Protein AF-A0A356TE88-F1 (afdb_monomer)

Secondary structure (DSSP, 8-state):
----SS--SSSSB-TTS-B--TTSSS--BTBS---SS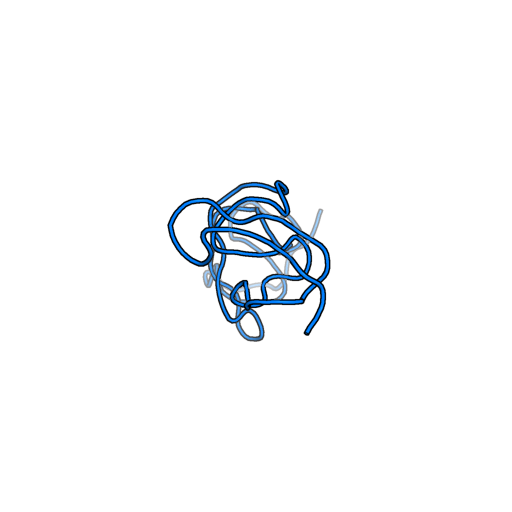--TTSSB-TTS-B--TTSSS--BTTBS-----

Radius of gyration: 14.2 Å; Cα contacts (8 Å, |Δi|>4): 141; chains: 1; bounding box: 34×20×38 Å

Mean predicted aligned error: 6.13 Å

Structure (mmCIF, N/CA/C/O backbone):
data_AF-A0A356TE88-F1
#
_entry.id   AF-A0A356TE88-F1
#
loop_
_atom_site.group_PDB
_atom_site.id
_atom_site.type_symbol
_atom_site.label_atom_id
_atom_site.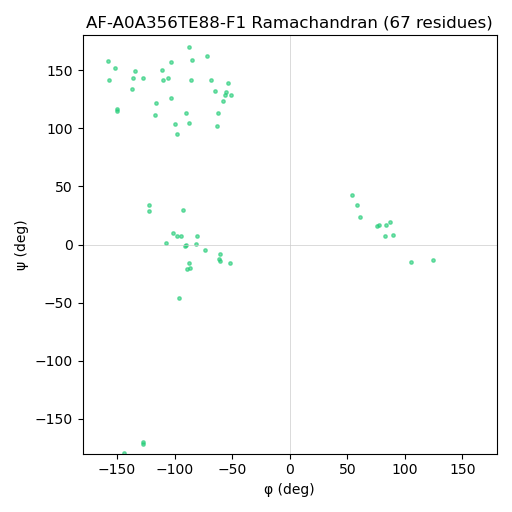label_alt_id
_atom_site.label_comp_id
_atom_site.label_asym_id
_atom_site.label_entity_id
_atom_site.label_seq_id
_atom_site.pdbx_PDB_ins_code
_atom_site.Cartn_x
_atom_site.Cartn_y
_atom_site.Cartn_z
_atom_site.occupancy
_atom_site.B_iso_or_equiv
_atom_site.auth_seq_id
_atom_site.auth_comp_id
_atom_site.auth_asym_id
_atom_site.auth_atom_id
_atom_site.pdbx_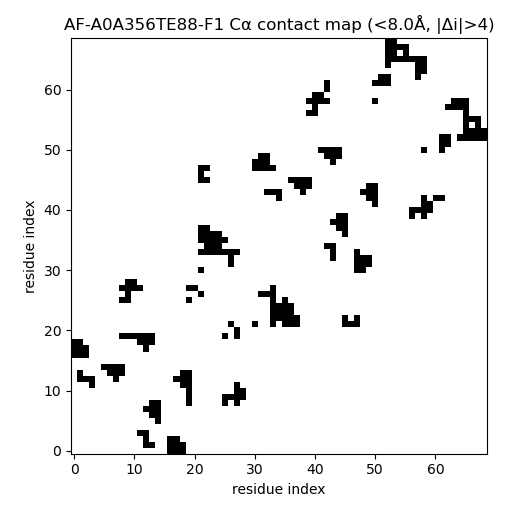PDB_model_num
ATOM 1 N N . GLY A 1 1 ? 7.560 9.187 -14.310 1.00 74.50 1 GLY A N 1
ATOM 2 C CA . GLY A 1 1 ? 7.856 7.783 -14.632 1.00 74.50 1 GLY A CA 1
ATOM 3 C C . GLY A 1 1 ? 8.948 7.308 -13.711 1.00 74.50 1 GLY A C 1
ATOM 4 O O . GLY A 1 1 ? 9.768 8.130 -13.310 1.00 74.50 1 GLY A O 1
ATOM 5 N N . CYS A 1 2 ? 8.898 6.041 -13.333 1.00 83.69 2 CYS A N 1
ATOM 6 C CA . CYS A 1 2 ? 9.954 5.332 -12.626 1.00 83.69 2 CYS A CA 1
ATOM 7 C C . CYS A 1 2 ? 10.628 4.383 -13.634 1.00 83.69 2 CYS A C 1
ATOM 9 O O . CYS A 1 2 ? 9.941 3.879 -14.515 1.00 83.69 2 CYS A O 1
ATOM 11 N N . ASP A 1 3 ? 11.941 4.200 -13.549 1.00 87.62 3 ASP A N 1
ATOM 12 C CA . ASP A 1 3 ? 12.699 3.198 -14.307 1.00 87.62 3 ASP A CA 1
ATOM 13 C C . ASP A 1 3 ? 13.899 2.814 -13.441 1.00 87.62 3 ASP A C 1
ATOM 15 O O . ASP A 1 3 ? 14.723 3.670 -13.103 1.00 87.62 3 ASP A O 1
ATOM 19 N N . ASP A 1 4 ? 13.940 1.566 -13.006 1.00 84.19 4 ASP A N 1
ATOM 20 C CA . ASP A 1 4 ? 14.964 0.998 -12.135 1.00 84.19 4 ASP A CA 1
ATOM 21 C C . ASP A 1 4 ? 15.897 0.029 -12.891 1.00 84.19 4 ASP A C 1
ATOM 23 O O . ASP A 1 4 ? 16.852 -0.504 -12.322 1.00 84.19 4 ASP A O 1
ATOM 27 N N . GLY A 1 5 ? 15.681 -0.137 -14.201 1.00 87.50 5 GLY A N 1
ATOM 28 C CA . GLY A 1 5 ? 16.576 -0.858 -15.096 1.00 87.50 5 GLY A CA 1
ATOM 29 C C . GLY A 1 5 ? 16.502 -2.383 -15.013 1.00 87.50 5 GLY A C 1
ATOM 30 O O . GLY A 1 5 ? 17.422 -3.043 -15.510 1.00 87.50 5 GLY A O 1
ATOM 31 N N . ASN A 1 6 ? 15.451 -2.961 -14.425 1.00 85.25 6 ASN A N 1
ATOM 32 C CA . ASN A 1 6 ? 15.263 -4.411 -14.372 1.00 85.25 6 ASN A CA 1
ATOM 33 C C . ASN A 1 6 ? 13.867 -4.842 -14.900 1.00 85.25 6 ASN A C 1
ATOM 35 O O . ASN A 1 6 ? 13.211 -4.068 -15.594 1.00 85.25 6 ASN A O 1
ATOM 39 N N . ARG A 1 7 ? 13.492 -6.127 -14.748 1.00 86.19 7 ARG A N 1
ATOM 40 C CA . ARG A 1 7 ? 12.163 -6.643 -15.151 1.00 86.19 7 ARG A CA 1
ATOM 41 C C . ARG A 1 7 ? 11.362 -7.301 -14.017 1.00 86.19 7 ARG A C 1
ATOM 43 O O . ARG A 1 7 ? 10.617 -8.255 -14.251 1.00 86.19 7 ARG A O 1
ATOM 50 N N . VAL A 1 8 ? 11.581 -6.865 -12.790 1.00 85.69 8 VAL A N 1
ATOM 51 C CA . VAL A 1 8 ? 10.989 -7.387 -11.560 1.00 85.69 8 VAL A CA 1
ATOM 52 C C . VA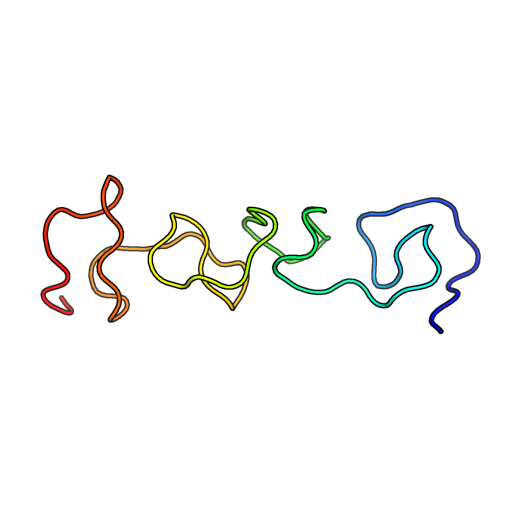L A 1 8 ? 9.892 -6.418 -11.141 1.00 85.69 8 VAL A C 1
ATOM 54 O O . VAL A 1 8 ? 10.130 -5.228 -11.051 1.00 85.69 8 VAL A O 1
ATOM 57 N N . ASP A 1 9 ? 8.676 -6.925 -10.940 1.00 83.38 9 ASP A N 1
ATOM 58 C CA . ASP A 1 9 ? 7.532 -6.078 -10.575 1.00 83.38 9 ASP A CA 1
ATOM 59 C C . ASP A 1 9 ? 7.396 -5.850 -9.058 1.00 83.38 9 ASP A C 1
ATOM 61 O O . ASP A 1 9 ? 6.682 -4.935 -8.675 1.00 83.38 9 ASP A O 1
ATOM 65 N N . ASP A 1 10 ? 8.071 -6.662 -8.233 1.00 81.62 10 ASP A N 1
ATOM 66 C CA . ASP A 1 10 ? 8.039 -6.688 -6.751 1.00 81.62 10 ASP A CA 1
ATOM 67 C C . ASP A 1 10 ? 9.146 -5.802 -6.112 1.00 81.62 10 ASP A C 1
ATOM 69 O O . ASP A 1 10 ? 9.672 -6.082 -5.032 1.00 81.62 10 ASP A O 1
ATOM 73 N N . ASP A 1 11 ? 9.563 -4.730 -6.790 1.00 81.88 11 ASP A N 1
ATOM 74 C CA . ASP A 1 11 ? 10.501 -3.756 -6.231 1.00 81.88 11 ASP A CA 1
ATOM 75 C C . ASP A 1 11 ? 10.004 -2.305 -6.326 1.00 81.88 11 ASP A C 1
ATOM 77 O O . ASP A 1 11 ? 8.857 -2.008 -6.624 1.00 81.88 11 ASP A O 1
ATOM 81 N N . THR A 1 12 ? 10.873 -1.340 -6.024 1.00 83.62 12 THR A N 1
ATOM 82 C CA . THR A 1 12 ? 10.554 0.098 -6.061 1.00 83.62 12 THR A CA 1
ATOM 83 C C . THR A 1 12 ? 9.917 0.604 -7.372 1.00 83.62 12 THR A C 1
ATOM 85 O O . THR A 1 12 ? 9.378 1.723 -7.391 1.00 83.62 12 THR A O 1
ATOM 88 N N . CYS A 1 13 ? 9.992 -0.158 -8.462 1.00 89.25 13 CYS A N 1
ATOM 89 C CA . CYS A 1 13 ? 9.467 0.175 -9.772 1.00 89.25 13 CYS A CA 1
ATOM 90 C C . CYS A 1 13 ? 8.752 -1.006 -10.432 1.00 89.25 13 CYS A C 1
ATOM 92 O O . CYS A 1 13 ? 9.297 -2.092 -10.532 1.00 89.25 13 CYS A O 1
ATOM 94 N N . THR A 1 14 ? 7.570 -0.774 -10.999 1.00 88.62 14 THR A N 1
ATOM 95 C CA . THR A 1 14 ? 6.910 -1.804 -11.809 1.00 88.62 14 THR A CA 1
ATOM 96 C C . THR A 1 14 ? 7.412 -1.777 -13.253 1.00 88.62 14 THR A C 1
ATOM 98 O O . THR A 1 14 ? 7.816 -0.732 -13.782 1.00 88.62 14 THR A O 1
ATOM 101 N N . ASN A 1 15 ? 7.248 -2.891 -13.965 1.00 85.81 15 ASN A N 1
ATOM 102 C CA . ASN A 1 15 ? 7.536 -3.039 -15.394 1.00 85.81 15 ASN A CA 1
ATOM 103 C C . ASN A 1 15 ? 6.709 -2.109 -16.293 1.00 85.81 15 ASN A C 1
ATOM 105 O O . ASN A 1 15 ? 7.034 -1.919 -17.466 1.00 85.81 15 ASN A O 1
ATOM 109 N N . ALA A 1 16 ? 5.645 -1.507 -15.756 1.00 86.19 16 ALA A N 1
ATOM 110 C CA . ALA A 1 16 ? 4.882 -0.453 -16.418 1.00 86.19 16 ALA A CA 1
ATOM 111 C C . ALA A 1 16 ? 5.545 0.938 -16.299 1.00 86.19 16 ALA A C 1
ATOM 113 O O . ALA A 1 16 ? 4.940 1.947 -16.675 1.00 86.19 16 ALA A O 1
ATOM 114 N N . CYS A 1 17 ? 6.771 1.012 -15.770 1.00 85.69 17 CYS A N 1
ATOM 115 C CA . CYS A 1 17 ? 7.509 2.244 -15.494 1.00 85.69 17 CYS A CA 1
ATOM 116 C C . CYS A 1 17 ? 6.755 3.188 -14.537 1.00 85.69 17 CYS A C 1
ATOM 118 O O . CYS A 1 17 ? 6.821 4.428 -14.629 1.00 85.69 17 CYS A O 1
ATOM 120 N N . THR A 1 18 ? 6.013 2.599 -13.599 1.00 87.81 18 THR A N 1
ATOM 121 C CA . THR A 1 18 ? 5.325 3.306 -12.518 1.00 87.81 18 THR A CA 1
ATOM 122 C C . THR A 1 18 ? 5.975 2.974 -11.186 1.00 87.81 18 THR A C 1
ATOM 124 O O . THR A 1 18 ? 6.537 1.901 -11.023 1.00 87.81 18 THR A O 1
ATOM 127 N N . ARG A 1 19 ? 5.936 3.908 -10.231 1.00 88.56 19 ARG A N 1
ATOM 128 C CA . ARG A 1 19 ? 6.373 3.581 -8.870 1.00 88.56 19 ARG A CA 1
ATOM 129 C C . ARG A 1 19 ? 5.425 2.545 -8.292 1.00 88.56 19 ARG A C 1
ATOM 131 O O . ARG A 1 19 ? 4.214 2.787 -8.353 1.00 88.56 19 ARG A O 1
ATOM 138 N N . ALA A 1 20 ? 6.010 1.503 -7.719 1.00 88.25 20 ALA A N 1
ATOM 139 C CA . ALA A 1 20 ? 5.305 0.566 -6.873 1.00 88.25 20 ALA A CA 1
ATOM 140 C C . ALA A 1 20 ? 4.581 1.311 -5.750 1.00 88.25 20 ALA A C 1
ATOM 142 O O . ALA A 1 20 ? 5.091 2.307 -5.205 1.00 88.25 20 ALA A O 1
ATOM 143 N N . ARG A 1 21 ? 3.359 0.882 -5.464 1.00 90.44 21 ARG A N 1
ATOM 144 C CA . ARG A 1 21 ? 2.536 1.426 -4.389 1.00 90.44 21 ARG A CA 1
ATOM 145 C C . ARG A 1 21 ? 1.592 0.355 -3.880 1.00 90.44 21 ARG A C 1
ATOM 147 O O . ARG A 1 21 ? 1.070 -0.415 -4.668 1.00 90.44 21 ARG A O 1
ATOM 154 N N . CYS A 1 22 ? 1.244 0.495 -2.612 1.00 91.56 22 CYS A N 1
ATOM 155 C CA . CYS A 1 22 ? 0.170 -0.282 -2.043 1.00 91.56 22 CYS A CA 1
ATOM 156 C C . CYS A 1 22 ? -1.142 -0.104 -2.818 1.00 91.56 22 CYS A C 1
ATOM 158 O O . CYS A 1 22 ? -1.578 1.036 -3.053 1.00 91.56 22 CYS A O 1
ATOM 160 N N . GLY A 1 23 ? -1.754 -1.225 -3.189 1.00 91.75 23 GLY A N 1
ATOM 161 C CA . GLY A 1 23 ? -3.014 -1.282 -3.919 1.00 91.75 23 GLY A CA 1
ATOM 162 C C . GLY A 1 23 ? -2.837 -1.214 -5.433 1.00 91.75 23 GLY A C 1
ATOM 163 O O . GLY A 1 23 ? -3.778 -0.838 -6.138 1.00 91.75 23 GLY A O 1
ATOM 164 N N . ASP A 1 24 ? -1.641 -1.499 -5.958 1.00 91.06 24 ASP A N 1
ATOM 165 C CA . ASP A 1 24 ? -1.415 -1.615 -7.404 1.00 91.06 24 ASP A CA 1
ATOM 166 C C . ASP A 1 24 ? -1.605 -3.040 -7.943 1.00 91.06 24 ASP A C 1
ATOM 168 O O . ASP A 1 24 ? -1.576 -3.248 -9.162 1.00 91.06 24 ASP A O 1
ATOM 172 N N . GLY A 1 25 ? -1.914 -3.988 -7.056 1.00 90.88 25 GLY A N 1
ATOM 173 C CA . GLY A 1 25 ? -2.212 -5.378 -7.380 1.00 90.88 25 GLY A CA 1
ATOM 174 C C . GLY A 1 25 ? -0.959 -6.225 -7.545 1.00 90.88 25 GLY A C 1
ATOM 175 O O . GLY A 1 25 ? -1.055 -7.379 -7.976 1.00 90.88 25 GLY A O 1
ATOM 176 N N . VAL A 1 26 ? 0.209 -5.666 -7.236 1.00 90.38 26 VAL A N 1
ATOM 177 C CA . VAL A 1 26 ? 1.478 -6.372 -7.206 1.00 90.38 26 VAL A CA 1
ATOM 178 C C . VAL A 1 26 ? 1.991 -6.317 -5.782 1.00 90.38 26 VAL A C 1
ATOM 180 O O . VAL A 1 26 ? 2.408 -5.267 -5.322 1.00 90.38 26 VAL A O 1
ATOM 183 N N . LEU A 1 27 ? 2.013 -7.467 -5.110 1.00 90.19 27 LEU A N 1
ATOM 184 C CA . LEU A 1 27 ? 2.688 -7.576 -3.823 1.00 90.19 27 LEU A CA 1
ATOM 185 C C . LEU A 1 27 ? 4.159 -7.192 -4.012 1.00 90.19 27 LEU A C 1
ATOM 187 O O . LEU A 1 27 ? 4.794 -7.798 -4.874 1.00 90.19 27 LEU A O 1
ATOM 191 N N . GLN A 1 28 ? 4.625 -6.197 -3.252 1.00 90.06 28 GLN A N 1
ATOM 192 C CA . GLN A 1 28 ? 5.991 -5.667 -3.262 1.00 90.06 28 GLN A CA 1
ATOM 193 C C . GLN A 1 28 ? 6.820 -6.158 -2.071 1.00 90.06 28 GLN A C 1
ATOM 195 O O . GLN A 1 28 ? 6.306 -6.416 -0.975 1.00 90.06 28 GLN A O 1
ATOM 200 N N . SER A 1 29 ? 8.148 -6.138 -2.210 1.00 86.06 29 SER A N 1
ATOM 201 C CA . SER A 1 29 ? 9.054 -6.420 -1.099 1.00 86.06 29 SER A CA 1
ATOM 202 C C . SER A 1 29 ? 8.911 -5.371 0.017 1.00 86.06 29 SER A C 1
ATOM 204 O O . SER A 1 29 ? 9.489 -4.283 -0.037 1.00 86.06 29 SER A O 1
ATOM 206 N N . GLY A 1 30 ? 8.205 -5.738 1.088 1.00 86.38 30 GLY A N 1
ATOM 207 C CA . GLY A 1 30 ? 7.930 -4.891 2.256 1.00 86.38 30 GLY A CA 1
ATOM 208 C C . GLY A 1 30 ? 6.440 -4.737 2.568 1.00 86.38 30 GLY A C 1
ATOM 209 O O . GLY A 1 30 ? 6.098 -4.296 3.669 1.00 86.38 30 GLY A O 1
ATOM 210 N N . GLU A 1 31 ? 5.584 -5.137 1.635 1.00 92.62 31 GLU A N 1
ATOM 211 C CA . GLU A 1 31 ? 4.144 -5.272 1.814 1.00 92.62 31 GLU A CA 1
ATOM 212 C C . GLU A 1 31 ? 3.818 -6.652 2.399 1.00 92.62 31 GLU A C 1
ATOM 214 O O . GLU A 1 31 ? 4.459 -7.654 2.081 1.00 92.62 31 GLU A O 1
ATOM 219 N N . GLU A 1 32 ? 2.840 -6.715 3.300 1.00 92.12 32 GLU A N 1
ATOM 220 C CA . GLU A 1 32 ? 2.338 -7.989 3.836 1.00 92.12 32 GLU A CA 1
ATOM 221 C C . GLU A 1 32 ? 1.187 -8.547 2.988 1.00 92.12 32 GLU A C 1
ATOM 223 O O . GLU A 1 32 ? 0.909 -9.746 3.027 1.00 92.12 32 GLU A O 1
ATOM 228 N N . CYS A 1 33 ? 0.529 -7.678 2.222 1.00 91.94 33 CYS A N 1
ATOM 229 C CA . CYS A 1 33 ? -0.566 -7.967 1.307 1.00 91.94 33 CYS A CA 1
ATOM 230 C C . CYS A 1 33 ? -0.652 -6.854 0.247 1.00 91.94 33 CYS A C 1
ATOM 232 O O . CYS A 1 33 ? -0.197 -5.746 0.508 1.00 91.94 33 CYS A O 1
ATOM 234 N N . ASP A 1 34 ? -1.264 -7.141 -0.903 1.00 92.50 34 ASP A N 1
ATOM 235 C CA . ASP A 1 34 ? -1.766 -6.153 -1.869 1.00 92.50 34 ASP A CA 1
ATOM 236 C C . ASP A 1 34 ? -2.983 -6.789 -2.567 1.00 92.50 34 ASP A C 1
ATOM 238 O O . ASP A 1 34 ? -2.866 -7.847 -3.193 1.00 92.50 34 ASP A O 1
ATOM 242 N N . ASP A 1 35 ? -4.169 -6.206 -2.394 1.00 90.25 35 ASP A N 1
ATOM 243 C CA . ASP A 1 35 ? -5.430 -6.683 -2.981 1.00 90.25 35 ASP A CA 1
ATOM 244 C C . ASP A 1 35 ? -5.869 -5.880 -4.220 1.00 90.25 35 ASP A C 1
ATOM 246 O O . ASP A 1 35 ? -6.972 -6.065 -4.747 1.00 90.25 35 ASP A O 1
ATOM 250 N N . GLY A 1 36 ? -4.987 -5.016 -4.722 1.00 92.38 36 GLY A N 1
ATOM 251 C CA . GLY A 1 36 ? -5.196 -4.203 -5.911 1.00 92.38 36 GLY A CA 1
ATOM 252 C C . GLY A 1 36 ? -6.126 -3.018 -5.712 1.00 92.38 36 GLY A C 1
ATOM 253 O O . GLY A 1 36 ? -6.620 -2.472 -6.706 1.00 92.38 36 GLY A O 1
ATOM 254 N N . ASN A 1 37 ? -6.409 -2.626 -4.467 1.00 90.00 37 ASN A N 1
ATOM 255 C CA . ASN A 1 37 ? -7.232 -1.463 -4.184 1.00 90.00 37 ASN A CA 1
ATOM 256 C C . ASN A 1 37 ? -6.762 -0.689 -2.930 1.00 90.00 37 ASN A C 1
ATOM 258 O O . ASN A 1 37 ? -5.726 -0.976 -2.343 1.00 90.00 37 ASN A O 1
ATOM 262 N N . THR A 1 38 ? -7.464 0.394 -2.585 1.00 88.88 38 THR A N 1
ATOM 263 C CA . THR A 1 38 ? -7.138 1.242 -1.422 1.00 88.88 38 THR A CA 1
ATOM 264 C C . THR A 1 38 ? -8.312 1.337 -0.446 1.00 88.88 38 THR A C 1
ATOM 266 O O . THR A 1 38 ? -8.562 2.404 0.124 1.00 88.88 38 THR A O 1
ATOM 269 N N . ASP A 1 39 ? -9.087 0.269 -0.318 1.00 87.75 39 ASP A N 1
ATOM 270 C CA . ASP A 1 39 ? -10.205 0.145 0.603 1.00 87.75 39 ASP A CA 1
ATOM 271 C C . ASP A 1 39 ? -9.697 -0.424 1.937 1.00 87.75 39 ASP A C 1
ATOM 273 O O . ASP A 1 39 ? -9.252 -1.564 2.006 1.00 87.75 39 ASP A O 1
ATOM 277 N N . PRO A 1 40 ? -9.731 0.351 3.032 1.00 82.75 40 PRO A N 1
ATOM 278 C CA . PRO A 1 40 ? -9.262 -0.132 4.326 1.00 82.75 40 PRO A CA 1
ATOM 279 C C . PRO A 1 40 ? -10.223 -1.134 4.991 1.00 82.75 40 PRO A C 1
ATOM 281 O O . PRO A 1 40 ? -9.914 -1.628 6.071 1.00 82.75 40 PRO A O 1
ATOM 284 N N . SER A 1 41 ? -11.400 -1.389 4.406 1.00 83.50 41 SER A N 1
ATOM 285 C CA . SER A 1 41 ? -12.359 -2.387 4.899 1.00 83.50 41 SER A CA 1
ATOM 286 C C . SER A 1 41 ? -12.151 -3.785 4.308 1.00 83.50 41 SER A C 1
ATOM 288 O O . SER A 1 41 ? -12.861 -4.722 4.678 1.00 83.50 41 SER A O 1
ATOM 290 N N . ASP A 1 42 ? -11.166 -3.944 3.424 1.00 85.75 42 ASP A N 1
ATOM 291 C CA . ASP A 1 42 ? -10.739 -5.239 2.914 1.00 85.75 42 ASP A CA 1
ATOM 292 C C . ASP A 1 42 ? -9.674 -5.876 3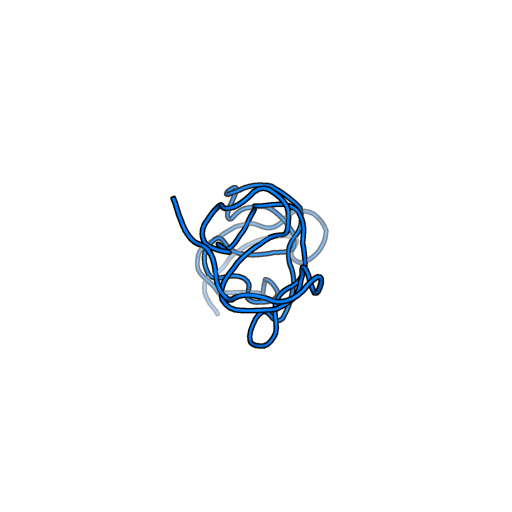.809 1.00 85.75 42 ASP A C 1
ATOM 294 O O . ASP A 1 42 ? -9.095 -5.262 4.700 1.00 85.75 42 ASP A O 1
ATOM 298 N N . THR A 1 43 ? -9.371 -7.146 3.548 1.00 86.19 43 THR A N 1
ATOM 299 C CA . THR A 1 43 ? -8.365 -7.902 4.309 1.00 86.19 43 THR A CA 1
ATOM 300 C C . THR A 1 43 ? -6.946 -7.323 4.225 1.00 86.19 43 THR A C 1
ATOM 302 O O . THR A 1 43 ? -6.072 -7.741 4.990 1.00 86.19 43 THR A O 1
ATOM 305 N N . CYS A 1 44 ? -6.709 -6.386 3.301 1.00 92.00 44 CYS A N 1
ATOM 306 C CA . CYS A 1 44 ? -5.474 -5.639 3.179 1.00 92.00 44 CYS A CA 1
ATOM 307 C C . CYS A 1 44 ? -5.723 -4.150 3.423 1.00 92.00 44 CYS A C 1
ATOM 309 O O . CYS A 1 44 ? -6.503 -3.504 2.736 1.00 92.00 44 CYS A O 1
ATOM 311 N N . THR A 1 45 ? -5.036 -3.581 4.408 1.00 90.12 45 THR A N 1
ATOM 312 C CA . THR A 1 45 ? -5.172 -2.152 4.706 1.00 90.12 45 THR A CA 1
ATOM 313 C C . THR A 1 45 ? -4.506 -1.293 3.628 1.00 90.12 45 THR A C 1
ATOM 315 O O . THR A 1 45 ? -3.579 -1.720 2.945 1.00 90.12 45 THR A O 1
ATOM 318 N N . THR A 1 46 ? -4.858 -0.005 3.574 1.00 90.06 46 THR A N 1
ATOM 319 C CA . THR A 1 46 ? -4.204 0.994 2.692 1.00 90.06 46 THR A CA 1
ATOM 320 C C . THR A 1 46 ? -2.704 1.205 2.943 1.00 90.06 46 THR A C 1
ATOM 322 O O . THR A 1 46 ? -2.037 1.909 2.183 1.00 90.06 46 THR A O 1
ATOM 325 N N . ALA A 1 47 ? -2.165 0.623 4.017 1.00 89.12 47 ALA A N 1
ATOM 326 C CA . ALA A 1 47 ? -0.740 0.593 4.325 1.00 89.12 47 ALA A CA 1
ATOM 327 C C . ALA A 1 47 ? -0.062 -0.724 3.897 1.00 89.12 47 ALA A C 1
ATOM 329 O O . ALA A 1 47 ? 1.096 -0.945 4.257 1.00 89.12 47 ALA A O 1
ATOM 330 N N . CYS A 1 48 ? -0.778 -1.594 3.178 1.00 92.62 48 CYS A N 1
ATOM 331 C CA . CYS A 1 48 ? -0.361 -2.931 2.756 1.00 92.62 48 CYS A CA 1
ATOM 332 C C . CYS A 1 48 ? 0.097 -3.799 3.924 1.00 92.62 48 CYS A C 1
ATOM 334 O O . CYS A 1 48 ? 1.109 -4.504 3.896 1.00 92.62 48 CYS A O 1
ATOM 336 N N . ARG A 1 49 ? -0.684 -3.693 4.999 1.00 91.31 49 ARG A N 1
ATOM 337 C CA . ARG A 1 49 ? -0.618 -4.529 6.193 1.00 91.31 49 ARG A CA 1
ATOM 338 C C . ARG A 1 49 ? -1.847 -5.412 6.215 1.00 91.31 49 ARG A C 1
ATOM 340 O O . ARG A 1 49 ? -2.930 -4.933 5.871 1.00 91.31 49 ARG A O 1
ATOM 347 N N . ALA A 1 50 ? -1.674 -6.659 6.640 1.00 88.00 50 ALA A N 1
ATOM 348 C CA . ALA A 1 50 ? -2.808 -7.530 6.898 1.00 88.00 50 ALA A CA 1
ATOM 349 C C . ALA A 1 50 ? -3.736 -6.838 7.898 1.00 88.00 50 ALA A C 1
ATOM 351 O O . ALA A 1 50 ? -3.270 -6.312 8.912 1.00 88.00 50 ALA A O 1
ATOM 352 N N . ALA A 1 51 ? -5.022 -6.807 7.575 1.00 86.44 51 ALA A N 1
ATOM 353 C CA . ALA A 1 51 ? -6.008 -6.205 8.444 1.00 86.44 51 ALA A CA 1
ATOM 354 C C . ALA A 1 51 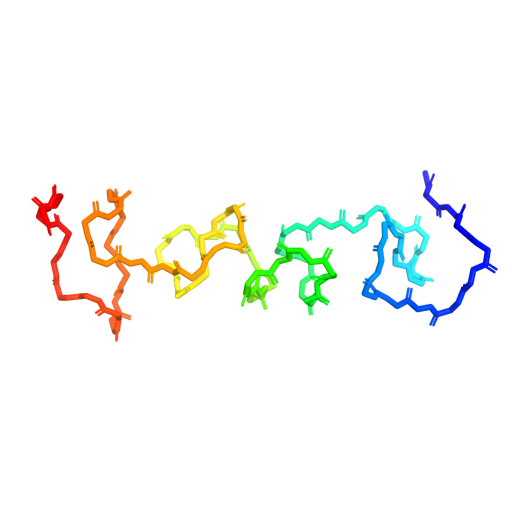? -6.157 -7.045 9.722 1.00 86.44 51 ALA A C 1
ATOM 356 O O . ALA A 1 51 ? -6.026 -8.279 9.692 1.00 86.44 51 ALA A O 1
ATOM 357 N N . VAL A 1 52 ? -6.329 -6.376 10.859 1.00 85.56 52 VAL A N 1
ATOM 358 C CA . VAL A 1 52 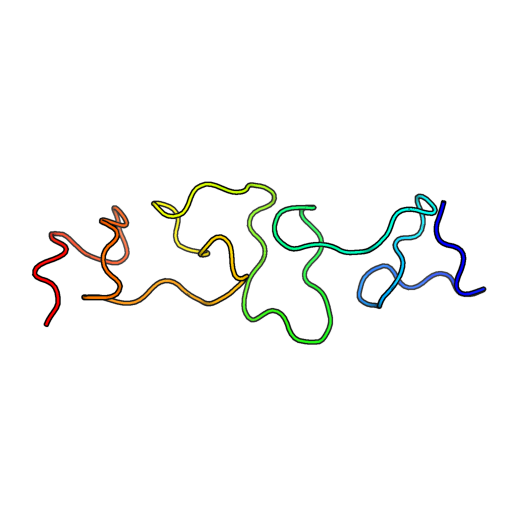? -6.369 -7.018 12.176 1.00 85.56 52 VAL A CA 1
ATOM 359 C C . VAL A 1 52 ? -7.497 -6.435 13.009 1.00 85.56 52 VAL A C 1
ATOM 361 O O . VAL A 1 52 ? -7.713 -5.230 13.002 1.00 85.56 52 VAL A O 1
ATOM 364 N N . CYS A 1 53 ? -8.131 -7.304 13.798 1.00 83.81 53 CYS A N 1
ATOM 365 C CA . CYS A 1 53 ? -9.174 -6.910 14.740 1.00 83.81 53 CYS A CA 1
ATOM 366 C C . CYS A 1 53 ? -8.702 -5.749 15.624 1.00 83.81 53 CYS A C 1
ATOM 368 O O . CYS A 1 53 ? -7.632 -5.837 16.240 1.00 83.81 53 CYS A O 1
ATOM 370 N N . GLY A 1 54 ? -9.511 -4.691 15.685 1.00 82.19 54 GLY A N 1
ATOM 371 C CA . GLY A 1 54 ? -9.239 -3.512 16.504 1.00 82.19 54 GLY A CA 1
ATOM 372 C C . GLY A 1 54 ? -8.303 -2.479 15.864 1.00 82.19 54 GLY A C 1
ATOM 373 O O . GLY A 1 54 ? -7.771 -1.621 16.576 1.00 82.19 54 GLY A O 1
ATOM 374 N N . ASP A 1 55 ? -8.077 -2.530 14.547 1.00 82.56 55 ASP A N 1
ATOM 375 C CA . ASP A 1 55 ? -7.285 -1.533 13.813 1.00 82.56 55 ASP A CA 1
ATOM 376 C C . ASP A 1 55 ? -8.054 -0.246 13.454 1.00 82.56 55 ASP A C 1
ATOM 378 O O . ASP A 1 55 ? -7.472 0.690 12.891 1.00 82.56 55 ASP A O 1
ATOM 382 N N . GLY A 1 56 ? -9.329 -0.148 13.842 1.00 84.62 56 GLY A N 1
ATOM 383 C CA . GLY A 1 56 ? -10.173 1.012 13.572 1.00 84.62 56 GLY A CA 1
ATOM 384 C C . GLY A 1 56 ? -10.933 0.938 12.243 1.00 84.62 56 GLY A C 1
ATOM 385 O O . GLY A 1 56 ? -11.546 1.940 11.848 1.00 84.62 56 GLY A O 1
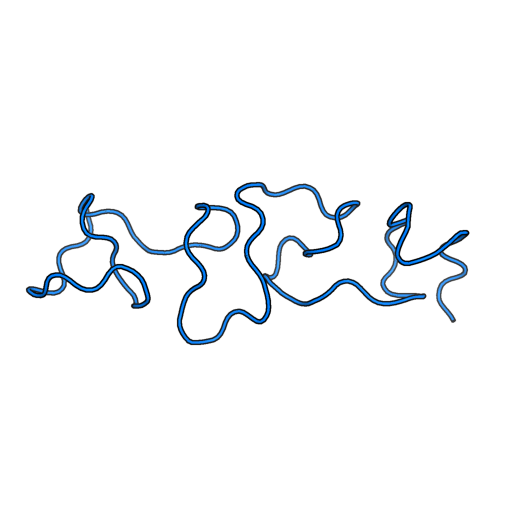ATOM 386 N N . PHE A 1 57 ? -10.897 -0.207 11.552 1.00 84.31 57 PHE A N 1
ATOM 387 C CA . PHE A 1 57 ? -11.712 -0.480 10.377 1.00 84.31 57 PHE A CA 1
ATOM 388 C C . PHE A 1 57 ? -12.478 -1.804 10.529 1.00 84.31 57 PHE A C 1
ATOM 390 O O . PHE A 1 57 ? -11.985 -2.785 11.058 1.00 84.31 57 PHE A O 1
ATOM 397 N N . LEU A 1 58 ? -13.717 -1.858 10.033 1.00 85.56 58 LEU A N 1
ATOM 398 C CA . LEU A 1 58 ? -14.501 -3.095 10.028 1.00 85.56 58 LEU A CA 1
ATOM 399 C C . LEU A 1 58 ? -14.209 -3.894 8.755 1.00 85.56 58 LEU A C 1
ATOM 401 O O . LEU A 1 58 ? -14.755 -3.551 7.703 1.00 85.56 58 LEU A O 1
ATOM 405 N N . GLN A 1 59 ? -13.431 -4.978 8.849 1.00 85.62 59 GLN A N 1
ATOM 406 C CA . GLN A 1 59 ? -13.195 -5.874 7.710 1.00 85.62 59 GLN A CA 1
ATOM 407 C C . GLN A 1 59 ? -14.063 -7.131 7.743 1.00 85.62 59 GLN A C 1
ATOM 409 O O . GLN A 1 59 ? -13.793 -8.099 8.461 1.00 85.62 59 GLN A O 1
ATOM 414 N N . VAL A 1 60 ? -15.104 -7.156 6.908 1.00 78.38 60 VAL A N 1
ATOM 415 C CA . VAL A 1 60 ? -16.061 -8.270 6.856 1.00 78.38 60 VAL A CA 1
ATOM 416 C C . VAL A 1 60 ? -15.357 -9.565 6.440 1.00 78.38 60 VAL A C 1
ATOM 418 O O . VAL A 1 60 ? -14.942 -9.729 5.298 1.00 78.38 60 VAL A O 1
ATOM 421 N N . GLY A 1 61 ? -15.280 -10.524 7.366 1.00 75.44 61 GLY A N 1
ATOM 422 C CA . GLY A 1 61 ? -14.637 -11.826 7.147 1.00 75.44 61 GLY A CA 1
ATOM 423 C C . GLY A 1 61 ? -13.273 -11.983 7.824 1.00 75.44 61 GLY A C 1
ATOM 424 O O . GLY A 1 61 ? -12.837 -13.120 8.000 1.00 75.44 61 GLY A O 1
ATOM 425 N N . VAL A 1 62 ? -12.655 -10.885 8.270 1.00 80.69 62 VAL A N 1
ATOM 426 C CA . VAL A 1 62 ? -11.533 -10.889 9.229 1.00 80.69 62 VAL A CA 1
ATOM 427 C C . VAL A 1 62 ? -12.084 -10.661 10.633 1.00 80.69 62 VAL A C 1
ATOM 429 O O . VAL A 1 62 ? -11.799 -11.437 11.544 1.00 80.69 62 VAL A O 1
ATOM 432 N N . GLU A 1 63 ? -12.979 -9.682 10.775 1.00 76.44 63 GLU A N 1
ATOM 433 C CA . GLU A 1 63 ? -13.685 -9.373 12.012 1.00 76.44 63 GLU A CA 1
ATOM 434 C C . GLU A 1 63 ? -15.187 -9.155 11.784 1.00 76.44 63 GLU A C 1
ATOM 436 O O . GLU A 1 63 ? -15.652 -8.750 10.717 1.00 76.44 63 GLU A O 1
ATOM 441 N N . ALA A 1 64 ? -15.988 -9.497 12.795 1.00 77.06 64 ALA A N 1
ATOM 442 C CA . ALA A 1 64 ? -17.438 -9.285 12.763 1.00 77.06 64 ALA A CA 1
ATOM 443 C C . ALA A 1 64 ? -17.835 -7.882 13.258 1.00 77.06 64 ALA A C 1
ATOM 445 O O . ALA A 1 64 ? -18.941 -7.415 12.980 1.00 77.06 64 ALA A O 1
ATOM 446 N N . CYS A 1 65 ? -16.946 -7.240 14.014 1.00 73.06 65 CYS A N 1
ATOM 447 C CA . CYS A 1 65 ? -17.064 -5.905 14.574 1.00 73.06 65 CYS A CA 1
ATOM 448 C C . CYS A 1 65 ? -15.655 -5.380 14.857 1.00 73.06 65 CYS A C 1
ATOM 450 O O . CYS A 1 65 ? -14.843 -6.146 15.364 1.00 73.06 65 CYS A O 1
ATOM 452 N N . ASP A 1 66 ? -15.437 -4.094 14.605 1.00 76.56 66 ASP A N 1
ATOM 453 C CA . ASP A 1 66 ? -14.243 -3.368 15.029 1.00 76.56 66 ASP A CA 1
ATOM 454 C C . ASP A 1 66 ? -14.582 -2.620 16.316 1.00 76.56 66 ASP A C 1
ATOM 456 O O . ASP A 1 66 ? -15.237 -1.573 16.312 1.00 76.56 66 ASP A O 1
ATOM 460 N N . ASP A 1 67 ? -14.261 -3.246 17.445 1.00 71.31 67 ASP A N 1
ATOM 461 C CA . ASP A 1 67 ? -14.467 -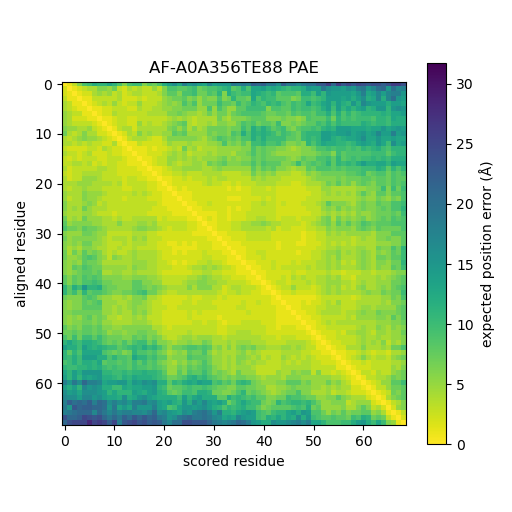2.679 18.777 1.00 71.31 67 ASP A CA 1
ATOM 462 C C . ASP A 1 67 ? -13.215 -1.956 19.308 1.00 71.31 67 ASP A C 1
ATOM 464 O O . ASP A 1 67 ? -13.202 -1.494 20.458 1.00 71.31 67 ASP A O 1
ATOM 468 N N . GLY A 1 68 ? -12.188 -1.805 18.461 1.00 64.62 68 GLY A N 1
ATOM 469 C CA . GLY A 1 68 ? -10.946 -1.111 18.779 1.00 64.62 68 GLY A CA 1
ATOM 470 C C . GLY A 1 68 ? -10.151 -1.729 19.937 1.00 64.62 68 GLY A C 1
ATOM 471 O O . GLY A 1 68 ? -9.423 -0.982 20.600 1.00 64.62 68 GLY A O 1
ATOM 472 N N . ASN A 1 69 ? -10.328 -3.027 20.246 1.00 57.06 69 ASN A N 1
ATOM 473 C CA . ASN A 1 69 ? -9.603 -3.752 21.307 1.00 57.06 69 ASN A CA 1
ATOM 474 C C . ASN A 1 69 ? -8.993 -5.084 20.861 1.00 57.06 69 ASN A C 1
ATOM 476 O O . ASN A 1 69 ? -9.595 -5.795 20.033 1.00 57.06 69 ASN A O 1
#

Foldseek 3Di:
DADPPDQDCQEQAHPVRDGDAALCCDHHDPAPAHPNHADCLACAHNRNHGDAALPPHHHVPRDPDRPND

Solvent-accessible surface area (backbone atoms only — not comparable to full-atom values): 4067 Å² total; per-residue (Å²): 127,33,84,81,89,74,86,55,55,45,42,81,26,26,77,83,32,37,64,56,52,71,27,71,52,53,60,33,82,87,45,74,34,41,82,43,48,74,50,51,45,39,71,30,26,62,81,14,36,64,56,53,76,28,73,76,44,58,20,81,86,85,31,96,64,50,79,58,104

Sequence (69 aa):
GCDDGNRVDDDTCTNACTRARCGDGVLQSGEECDDGNTDPSDTCTTACRAAVCGDGFLQVGVEACDDGN

pLDDT: mean 85.29, std 6.56, range [57.06, 92.62]

Nearest PDB structures (foldseek):
  7y5q-assembly1_B  TM=8.646E-01  e=1.547E-01  Escherichia coli K-12
  8d8o-assembly1_B  TM=8.333E-01  e=1.853E-01  Homo sapiens
  5y2z-assembly2_C  TM=6.968E-01  e=3.186E-01  Homo sapiens